Protein AF-A0A0N0N5K7-F1 (afdb_monomer_lite)

Sequence (66 aa):
MEAQTAWYATYQELADTSPAHGTAAHRRRLQELSRRIAGHPYWQTAAGTPAARMALKELARAKAQS

Structure (mmCIF, N/CA/C/O backbone):
data_AF-A0A0N0N5K7-F1
#
_entry.id   AF-A0A0N0N5K7-F1
#
loop_
_atom_site.group_PDB
_atom_site.id
_atom_site.type_symbol
_atom_site.label_atom_id
_atom_site.label_alt_id
_atom_site.label_comp_id
_atom_site.label_asym_id
_atom_site.label_entity_id
_atom_site.label_seq_id
_atom_site.pdbx_PDB_ins_code
_atom_site.Cartn_x
_atom_site.Cartn_y
_atom_site.Cartn_z
_atom_site.occupancy
_atom_site.B_iso_or_equiv
_atom_site.auth_seq_id
_atom_site.auth_comp_id
_atom_site.auth_asym_id
_atom_site.auth_atom_id
_atom_site.pdbx_PDB_model_num
ATOM 1 N N . MET A 1 1 ? -3.178 -6.808 2.159 1.00 77.38 1 MET A N 1
ATOM 2 C CA . MET A 1 1 ? -1.736 -6.697 2.484 1.00 77.38 1 MET A CA 1
ATOM 3 C C . MET A 1 1 ? -0.881 -6.860 1.228 1.00 77.38 1 MET A C 1
ATOM 5 O O . MET A 1 1 ? -0.116 -5.960 0.920 1.00 77.38 1 MET A O 1
ATOM 9 N N . GLU A 1 2 ? -1.101 -7.915 0.438 1.00 88.94 2 GLU A N 1
ATOM 10 C CA . GLU A 1 2 ? -0.345 -8.216 -0.795 1.00 88.94 2 GLU A CA 1
ATOM 11 C C . GLU A 1 2 ? -0.241 -7.058 -1.799 1.00 88.94 2 GLU A C 1
ATOM 13 O O . GLU A 1 2 ? 0.852 -6.753 -2.264 1.00 88.94 2 GLU A O 1
ATOM 18 N N . ALA A 1 3 ? -1.345 -6.360 -2.099 1.00 87.81 3 ALA A N 1
ATOM 19 C CA . ALA A 1 3 ? -1.322 -5.233 -3.037 1.00 87.81 3 ALA A CA 1
ATOM 20 C C . ALA A 1 3 ? -0.443 -4.066 -2.548 1.00 87.81 3 ALA A C 1
ATOM 22 O O . ALA A 1 3 ? 0.219 -3.426 -3.357 1.00 87.81 3 ALA A O 1
ATOM 23 N N . GLN A 1 4 ? -0.404 -3.819 -1.234 1.00 91.06 4 GLN A N 1
ATOM 24 C CA . GLN A 1 4 ? 0.430 -2.779 -0.628 1.00 91.06 4 GLN A CA 1
ATOM 25 C C . GLN A 1 4 ? 1.912 -3.174 -0.666 1.00 91.06 4 GLN A C 1
ATOM 27 O O . GLN A 1 4 ? 2.750 -2.362 -1.044 1.00 91.06 4 GLN A O 1
ATOM 32 N N . THR A 1 5 ? 2.235 -4.429 -0.338 1.00 93.69 5 THR A N 1
ATOM 33 C CA . THR A 1 5 ? 3.605 -4.957 -0.424 1.00 93.69 5 THR A CA 1
ATOM 34 C C . THR A 1 5 ? 4.122 -4.931 -1.862 1.00 93.69 5 THR A C 1
ATOM 36 O O . THR A 1 5 ? 5.221 -4.442 -2.111 1.00 93.69 5 THR A O 1
ATOM 39 N N . ALA A 1 6 ? 3.306 -5.373 -2.825 1.00 94.31 6 ALA A N 1
ATOM 40 C CA . ALA A 1 6 ? 3.643 -5.312 -4.245 1.00 94.31 6 ALA A CA 1
ATOM 41 C C . ALA A 1 6 ? 3.838 -3.868 -4.731 1.00 94.31 6 ALA A C 1
ATOM 43 O O . ALA A 1 6 ? 4.697 -3.618 -5.570 1.00 94.31 6 ALA A O 1
ATOM 44 N N . TRP A 1 7 ? 3.068 -2.913 -4.197 1.00 96.25 7 TRP A N 1
ATOM 45 C CA . TRP A 1 7 ? 3.221 -1.497 -4.529 1.00 96.25 7 TRP A CA 1
ATOM 46 C C . TRP A 1 7 ? 4.582 -0.961 -4.082 1.00 96.25 7 TRP A C 1
ATOM 48 O O . TRP A 1 7 ? 5.262 -0.318 -4.878 1.00 96.25 7 TRP A O 1
ATOM 58 N N . TYR A 1 8 ? 5.019 -1.279 -2.857 1.00 95.50 8 TYR A N 1
ATOM 59 C CA . TYR A 1 8 ? 6.344 -0.882 -2.369 1.00 95.50 8 TYR A CA 1
ATOM 60 C C . TYR A 1 8 ? 7.479 -1.515 -3.176 1.00 95.50 8 TYR A C 1
ATOM 62 O O . TYR A 1 8 ? 8.396 -0.798 -3.568 1.00 95.50 8 TYR A O 1
ATOM 70 N N . ALA A 1 9 ? 7.386 -2.811 -3.484 1.00 95.44 9 ALA A N 1
ATOM 71 C CA . ALA A 1 9 ? 8.384 -3.496 -4.305 1.00 95.44 9 ALA A CA 1
ATOM 72 C C . ALA A 1 9 ? 8.497 -2.860 -5.703 1.00 95.44 9 ALA A C 1
ATOM 74 O O . ALA A 1 9 ? 9.582 -2.470 -6.121 1.00 95.44 9 ALA A O 1
ATOM 75 N N . THR A 1 10 ? 7.370 -2.641 -6.394 1.00 94.81 10 THR A N 1
ATOM 76 C CA . THR A 1 10 ? 7.372 -1.994 -7.719 1.00 94.81 10 THR A CA 1
ATOM 77 C C . THR A 1 10 ? 7.858 -0.542 -7.659 1.00 94.81 10 THR A C 1
ATOM 79 O O . THR A 1 10 ? 8.471 -0.064 -8.613 1.00 94.81 10 THR A O 1
ATOM 82 N N . TYR A 1 11 ? 7.591 0.183 -6.569 1.00 94.12 11 TYR A N 1
ATOM 83 C CA . TYR A 1 11 ? 8.112 1.538 -6.387 1.00 94.12 11 TYR A CA 1
ATOM 84 C C . TYR A 1 11 ? 9.637 1.546 -6.219 1.00 94.12 11 TYR A C 1
ATOM 86 O O . TYR A 1 11 ? 10.296 2.391 -6.817 1.00 94.12 11 TYR A O 1
ATOM 94 N N . GLN A 1 12 ? 10.195 0.604 -5.453 1.00 94.25 12 GLN A N 1
ATOM 95 C CA . GLN A 1 12 ? 11.647 0.452 -5.305 1.00 94.25 12 GLN A CA 1
ATOM 96 C C . GLN A 1 12 ? 12.305 0.088 -6.636 1.00 94.25 12 GLN A C 1
ATOM 98 O O . GLN A 1 12 ? 13.201 0.797 -7.078 1.00 94.25 12 GLN A O 1
ATOM 103 N N . GLU A 1 13 ? 11.774 -0.911 -7.345 1.00 93.06 13 GLU A N 1
ATOM 104 C CA . GLU A 1 13 ? 12.243 -1.266 -8.690 1.00 93.06 13 GLU A CA 1
ATOM 105 C C . GLU A 1 13 ? 12.225 -0.060 -9.641 1.00 93.06 13 GLU A C 1
ATOM 107 O O . GLU A 1 13 ? 13.165 0.150 -10.404 1.00 93.06 13 GLU A O 1
ATOM 112 N N . LEU A 1 14 ? 11.171 0.765 -9.588 1.00 92.62 14 LEU A N 1
ATOM 113 C CA . LEU A 1 14 ? 11.087 1.991 -10.379 1.00 92.62 14 LEU A CA 1
ATOM 114 C C . LEU A 1 14 ? 12.152 3.019 -9.978 1.00 92.62 14 LEU A C 1
ATOM 116 O O . LEU A 1 14 ? 12.699 3.676 -10.861 1.00 92.62 14 LEU A O 1
ATOM 120 N N . ALA A 1 15 ? 12.406 3.194 -8.680 1.00 91.56 15 ALA A N 1
ATOM 121 C CA . ALA A 1 15 ? 13.405 4.132 -8.174 1.00 91.56 15 ALA A CA 1
ATOM 122 C C . ALA A 1 15 ? 14.831 3.718 -8.571 1.00 91.56 15 ALA A C 1
ATOM 124 O O . ALA A 1 15 ? 15.647 4.582 -8.887 1.00 91.56 15 ALA A O 1
ATOM 125 N N . ASP A 1 16 ? 15.086 2.412 -8.627 1.00 91.06 16 ASP A N 1
ATOM 126 C CA . ASP A 1 16 ? 16.382 1.838 -9.000 1.00 91.06 16 ASP A CA 1
ATOM 127 C C . ASP A 1 16 ? 16.563 1.721 -10.528 1.00 91.06 16 ASP A C 1
ATOM 129 O O . ASP A 1 16 ? 17.679 1.572 -11.032 1.00 91.06 16 ASP A O 1
ATOM 133 N N . THR A 1 17 ? 15.474 1.816 -11.301 1.00 87.62 17 THR A N 1
ATOM 134 C CA . THR A 1 17 ? 15.517 1.734 -12.765 1.00 87.62 17 THR A CA 1
ATOM 135 C C . THR A 1 17 ? 16.047 3.029 -13.376 1.00 87.62 17 THR A C 1
ATOM 137 O O . THR A 1 17 ? 15.414 4.085 -13.314 1.00 87.62 17 THR A O 1
ATOM 140 N N . SER A 1 18 ? 17.178 2.933 -14.081 1.00 76.06 18 SER A N 1
ATOM 141 C CA . SER A 1 18 ? 17.709 4.048 -14.870 1.00 76.06 18 SER A CA 1
ATOM 142 C C . SER A 1 18 ? 16.698 4.510 -15.940 1.00 76.06 18 SER A C 1
ATOM 144 O O . SER A 1 18 ? 16.147 3.666 -16.657 1.00 76.06 18 SER A O 1
ATOM 146 N N . PRO A 1 19 ? 16.487 5.831 -16.132 1.00 70.62 19 PRO A N 1
ATOM 147 C CA . PRO A 1 19 ? 15.530 6.376 -17.103 1.00 70.62 19 PRO A CA 1
ATOM 148 C C . PRO A 1 19 ? 15.704 5.850 -18.535 1.00 70.62 19 PRO A C 1
ATOM 150 O O . PRO A 1 19 ? 14.730 5.792 -19.286 1.00 70.62 19 PRO A O 1
ATOM 153 N N . ALA A 1 20 ? 16.923 5.433 -18.895 1.00 75.75 20 ALA A N 1
ATOM 154 C CA . ALA A 1 20 ? 17.267 4.881 -20.204 1.00 75.75 20 ALA A CA 1
ATOM 155 C C . ALA A 1 20 ? 16.622 3.511 -20.499 1.00 75.75 20 ALA A C 1
ATOM 157 O O . ALA A 1 20 ? 16.446 3.167 -21.663 1.00 75.75 20 ALA A O 1
ATOM 158 N N . HIS A 1 21 ? 16.233 2.747 -19.471 1.00 71.75 21 HIS A N 1
ATOM 159 C CA . HIS A 1 21 ? 15.670 1.397 -19.627 1.00 71.75 21 HIS A CA 1
ATOM 160 C C . HIS A 1 21 ? 14.135 1.375 -19.742 1.00 71.75 21 HIS A C 1
ATOM 162 O O . HIS A 1 21 ? 13.544 0.316 -19.937 1.00 71.75 21 HIS A O 1
ATOM 168 N N . GLY A 1 22 ? 13.483 2.543 -19.682 1.00 76.12 22 GLY A N 1
ATOM 169 C CA . GLY A 1 22 ? 12.038 2.680 -19.858 1.00 76.12 22 GLY A CA 1
ATOM 170 C C . GLY A 1 22 ? 11.231 2.281 -18.617 1.00 76.12 22 GLY A C 1
ATOM 171 O O . GLY A 1 22 ? 11.175 1.133 -18.200 1.00 76.12 22 GLY A O 1
ATOM 172 N N . THR A 1 23 ? 10.502 3.238 -18.044 1.00 88.81 23 THR A N 1
ATOM 173 C CA . THR A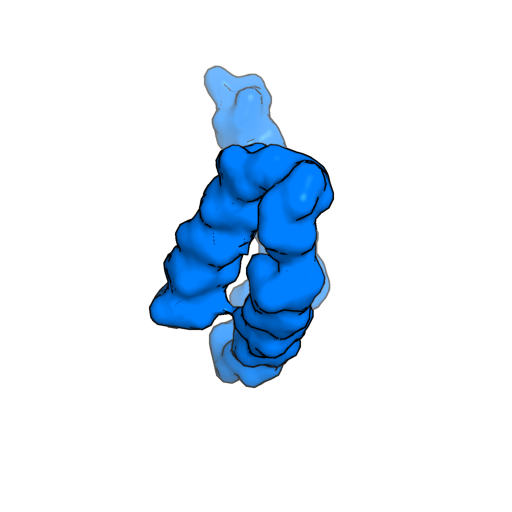 1 23 ? 9.770 3.066 -16.771 1.00 88.81 23 THR A CA 1
ATOM 174 C C . THR A 1 23 ? 8.262 2.838 -16.940 1.00 88.81 23 THR A C 1
ATOM 176 O O . THR A 1 23 ? 7.505 2.788 -15.967 1.00 88.81 23 THR A O 1
ATOM 179 N N . ALA A 1 24 ? 7.786 2.695 -18.182 1.00 91.69 24 ALA A N 1
ATOM 180 C CA . ALA A 1 24 ? 6.358 2.632 -18.499 1.00 91.69 24 ALA A CA 1
ATOM 181 C C . ALA A 1 24 ? 5.651 1.410 -17.882 1.00 91.69 24 ALA A C 1
ATOM 183 O O . ALA A 1 24 ? 4.510 1.521 -17.431 1.00 91.69 24 ALA A O 1
ATOM 184 N N . ALA A 1 25 ? 6.315 0.250 -17.829 1.00 90.88 25 ALA A N 1
ATOM 185 C CA . ALA A 1 25 ? 5.757 -0.958 -17.219 1.00 90.88 25 ALA A CA 1
ATOM 186 C C . ALA A 1 25 ? 5.544 -0.788 -15.704 1.00 90.88 25 ALA A C 1
ATOM 188 O O . ALA A 1 25 ? 4.436 -1.030 -15.220 1.00 90.88 25 ALA A O 1
ATOM 189 N N . HIS A 1 26 ? 6.546 -0.272 -14.985 1.00 92.69 26 HIS A N 1
ATOM 190 C CA . HIS A 1 26 ? 6.443 0.009 -13.550 1.00 92.69 26 HIS A CA 1
ATOM 191 C C . HIS A 1 26 ? 5.355 1.041 -13.246 1.00 92.69 26 HIS A C 1
ATOM 193 O O . HIS A 1 26 ? 4.531 0.825 -12.360 1.00 92.69 26 HIS A O 1
ATOM 199 N N . ARG A 1 27 ? 5.273 2.128 -14.027 1.00 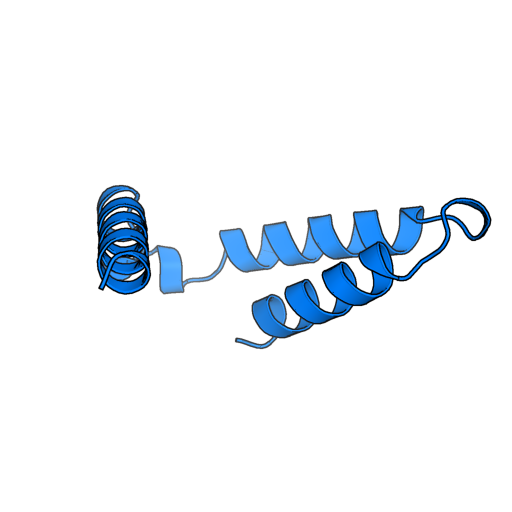92.25 27 ARG A N 1
ATOM 200 C CA . ARG A 1 27 ? 4.225 3.149 -13.856 1.00 92.25 27 ARG A CA 1
ATOM 201 C C . ARG A 1 27 ? 2.817 2.584 -14.059 1.00 92.25 27 ARG A C 1
ATOM 203 O O . ARG A 1 27 ? 1.934 2.870 -13.254 1.00 92.25 27 ARG A O 1
ATOM 210 N N . ARG A 1 28 ? 2.602 1.752 -15.087 1.00 95.62 28 ARG A N 1
ATOM 211 C CA . ARG A 1 28 ? 1.310 1.069 -15.305 1.00 95.62 28 ARG A CA 1
ATOM 212 C C . ARG A 1 28 ? 0.966 0.135 -14.149 1.00 95.62 28 ARG A C 1
ATOM 214 O O . ARG A 1 28 ? -0.167 0.140 -13.673 1.00 95.62 28 ARG A O 1
ATOM 221 N N . ARG A 1 29 ? 1.947 -0.627 -13.660 1.00 94.94 29 ARG A N 1
ATOM 222 C CA . ARG A 1 2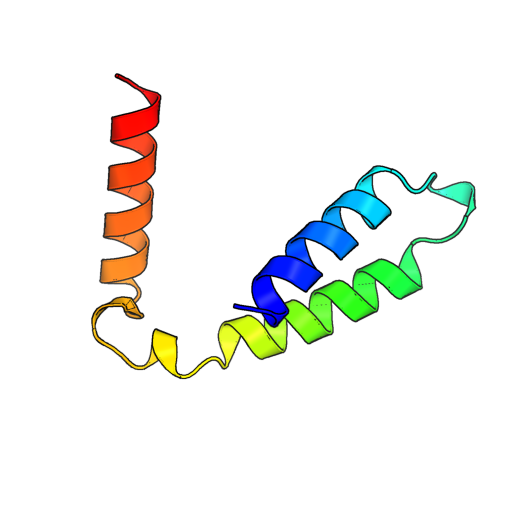9 ? 1.749 -1.532 -12.525 1.00 94.94 29 ARG A CA 1
ATOM 223 C C . ARG A 1 29 ? 1.432 -0.778 -11.232 1.00 94.94 29 ARG A C 1
ATOM 225 O O . ARG A 1 29 ? 0.512 -1.180 -10.525 1.00 94.94 29 ARG A O 1
ATOM 232 N N . LEU A 1 30 ? 2.101 0.345 -10.968 1.00 95.88 30 LEU A N 1
ATOM 233 C CA . LEU A 1 30 ? 1.780 1.223 -9.840 1.00 95.88 30 LEU A CA 1
ATOM 234 C C . LEU A 1 30 ? 0.353 1.770 -9.924 1.00 95.88 30 LEU A C 1
ATOM 236 O O . LEU A 1 30 ? -0.338 1.773 -8.912 1.00 95.88 30 LEU A O 1
ATOM 240 N N . GLN A 1 31 ? -0.120 2.188 -11.102 1.00 96.75 31 GLN A N 1
ATOM 241 C CA . GLN A 1 31 ? -1.500 2.668 -11.259 1.00 96.75 31 GLN A CA 1
ATOM 242 C C . GLN A 1 31 ? -2.532 1.579 -10.939 1.00 96.75 31 GLN A C 1
ATOM 244 O O . GLN A 1 31 ? -3.468 1.829 -10.178 1.00 96.75 31 GLN A O 1
ATOM 249 N N . GLU A 1 32 ? -2.346 0.362 -11.455 1.00 96.88 32 GLU A N 1
ATOM 250 C CA . GLU A 1 32 ? -3.258 -0.752 -11.166 1.00 96.88 32 GLU A CA 1
ATOM 251 C C . GL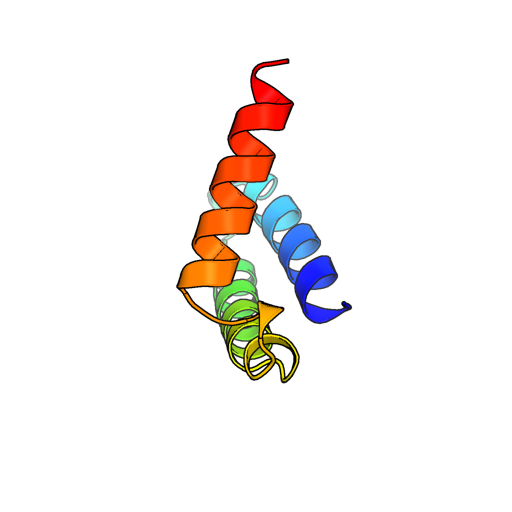U A 1 32 ? -3.238 -1.135 -9.678 1.00 96.88 32 GLU A C 1
ATOM 253 O O . GLU A 1 32 ? -4.293 -1.322 -9.067 1.00 96.88 32 GLU A O 1
ATOM 258 N N . LEU A 1 33 ? -2.055 -1.193 -9.058 1.00 96.06 33 LEU A N 1
ATOM 259 C CA . LEU A 1 33 ? -1.932 -1.468 -7.626 1.00 96.06 33 LEU A CA 1
ATOM 260 C C . LEU A 1 33 ? -2.570 -0.360 -6.779 1.00 96.06 33 LEU A C 1
ATOM 262 O O . LEU A 1 33 ? -3.318 -0.669 -5.854 1.00 96.06 33 LEU A O 1
ATOM 266 N N . SER A 1 34 ? -2.364 0.914 -7.128 1.00 94.06 34 SER A N 1
ATOM 267 C CA . SER A 1 34 ? -3.021 2.052 -6.471 1.00 94.06 34 SER A CA 1
ATOM 268 C C . SER A 1 34 ? -4.545 1.944 -6.541 1.00 94.06 34 SER A C 1
ATOM 270 O O . SER A 1 34 ? -5.221 2.184 -5.541 1.00 94.06 34 SER A O 1
ATOM 272 N N . ARG A 1 35 ? -5.099 1.526 -7.686 1.00 95.50 35 ARG A N 1
ATOM 273 C CA . ARG A 1 35 ? -6.547 1.330 -7.854 1.00 95.50 35 ARG A CA 1
ATOM 274 C C . ARG A 1 35 ? -7.078 0.202 -6.962 1.00 95.50 35 ARG A C 1
ATOM 276 O O . ARG A 1 35 ? -8.111 0.371 -6.316 1.00 95.50 35 ARG A O 1
ATOM 283 N N . ARG A 1 36 ? -6.352 -0.918 -6.864 1.00 94.44 36 ARG A N 1
ATOM 284 C CA . ARG A 1 36 ? -6.696 -2.037 -5.962 1.00 94.44 36 ARG A CA 1
ATOM 285 C C . ARG A 1 36 ? -6.620 -1.645 -4.494 1.00 94.44 36 ARG A C 1
ATOM 287 O O . ARG A 1 36 ? -7.510 -1.995 -3.726 1.00 94.44 36 ARG A O 1
ATOM 294 N N . ILE A 1 37 ? -5.575 -0.911 -4.110 1.00 91.75 37 ILE A N 1
ATOM 295 C CA . ILE A 1 37 ? -5.423 -0.401 -2.748 1.00 91.75 37 ILE A CA 1
ATOM 296 C C . ILE A 1 37 ? -6.590 0.529 -2.437 1.00 91.75 37 ILE A C 1
ATOM 298 O O . ILE A 1 37 ? -7.260 0.302 -1.441 1.00 91.75 37 ILE A O 1
ATOM 302 N N . ALA A 1 38 ? -6.894 1.510 -3.291 1.00 89.81 38 ALA A N 1
ATOM 303 C CA . ALA A 1 38 ? -7.988 2.456 -3.067 1.00 89.81 38 ALA A CA 1
ATOM 304 C C . ALA A 1 38 ? -9.370 1.780 -2.963 1.00 89.81 38 ALA A C 1
ATOM 306 O O . ALA A 1 38 ? -10.205 2.236 -2.185 1.00 89.81 38 ALA A O 1
ATOM 307 N N . GLY A 1 39 ? -9.597 0.683 -3.694 1.00 90.25 39 GLY A N 1
ATOM 308 C CA . GLY A 1 39 ? -10.835 -0.104 -3.640 1.00 90.25 39 GLY A CA 1
ATOM 309 C C . GLY A 1 39 ? -10.921 -1.126 -2.498 1.00 90.25 39 GLY A C 1
ATOM 310 O O . GLY A 1 39 ? -11.905 -1.857 -2.415 1.00 90.25 39 GLY A O 1
ATOM 311 N N . HIS A 1 40 ? -9.910 -1.227 -1.631 1.00 89.81 40 HIS A N 1
ATOM 312 C CA . HIS A 1 40 ? -9.862 -2.272 -0.609 1.00 89.81 40 HIS A CA 1
ATOM 313 C C . HIS A 1 40 ? -10.974 -2.105 0.459 1.00 89.81 40 HIS A C 1
ATOM 315 O O . HIS A 1 40 ? -11.132 -1.003 0.991 1.00 89.81 40 HIS A O 1
ATOM 321 N N . PRO A 1 41 ? -11.687 -3.180 0.868 1.00 89.69 41 PRO A N 1
ATOM 322 C CA . PRO A 1 41 ? -12.793 -3.113 1.839 1.00 89.69 41 PRO A CA 1
ATOM 323 C C . PRO A 1 41 ? -12.434 -2.499 3.196 1.00 89.69 41 PRO A C 1
ATOM 325 O O . PRO A 1 41 ? -13.282 -1.901 3.847 1.00 89.69 41 PRO A O 1
ATOM 328 N N . TYR A 1 42 ? -11.163 -2.581 3.602 1.00 85.88 42 TYR A N 1
ATOM 329 C CA . TYR A 1 42 ? -10.636 -1.874 4.780 1.00 85.88 42 TYR A CA 1
ATOM 330 C C . TYR A 1 42 ? -11.046 -0.393 4.814 1.00 85.88 42 TYR A C 1
ATOM 332 O O . TYR A 1 42 ? -11.372 0.128 5.879 1.00 85.88 42 TYR A O 1
ATOM 340 N N . TRP A 1 43 ? -11.096 0.276 3.656 1.00 85.69 43 TRP A N 1
ATOM 341 C CA . TRP A 1 43 ? -11.460 1.691 3.583 1.00 85.69 43 TRP A CA 1
ATOM 342 C C . TRP A 1 43 ? -12.940 1.975 3.859 1.00 85.69 43 TRP A C 1
ATOM 344 O O . TRP A 1 43 ? -13.288 3.118 4.132 1.00 85.69 43 TRP A O 1
ATOM 354 N N . GLN A 1 44 ? -13.797 0.956 3.814 1.00 87.00 44 GLN A N 1
ATOM 355 C CA . GLN A 1 44 ? -15.222 1.070 4.140 1.00 87.00 44 GLN A CA 1
ATOM 356 C C . GLN A 1 44 ? -15.480 0.955 5.653 1.00 87.00 44 GLN A C 1
ATOM 358 O O . GLN A 1 44 ? -16.602 1.140 6.111 1.00 87.00 44 GLN A O 1
ATOM 363 N N . THR A 1 45 ? -14.445 0.659 6.443 1.00 89.06 45 THR A N 1
ATOM 364 C CA . THR A 1 45 ? -14.515 0.620 7.909 1.00 89.06 45 THR A CA 1
ATOM 365 C C . THR A 1 45 ? -14.268 2.006 8.515 1.00 89.06 45 THR A C 1
ATOM 367 O O . THR A 1 45 ? -13.799 2.922 7.837 1.00 89.06 45 THR A O 1
ATOM 370 N N . ALA A 1 46 ? -14.506 2.168 9.821 1.00 86.50 46 ALA A N 1
ATOM 371 C CA . ALA A 1 46 ? -14.230 3.419 10.538 1.00 86.50 46 ALA A CA 1
ATOM 372 C C . ALA A 1 46 ? -12.765 3.889 10.397 1.00 86.50 46 ALA A C 1
ATOM 374 O O . ALA A 1 46 ? -12.502 5.090 10.309 1.00 86.50 46 ALA A O 1
ATOM 375 N N . ALA A 1 47 ? -11.821 2.946 10.288 1.00 83.88 47 ALA A N 1
ATOM 376 C CA . ALA A 1 47 ? -10.402 3.228 10.072 1.00 83.88 47 ALA A CA 1
ATOM 377 C C . ALA A 1 47 ? -10.100 3.804 8.675 1.00 83.88 47 ALA A C 1
ATOM 379 O O . ALA A 1 47 ? -9.009 4.319 8.427 1.00 83.88 47 ALA A O 1
ATOM 380 N N . GLY A 1 48 ? -11.055 3.707 7.750 1.00 84.56 48 GLY A N 1
ATOM 381 C CA . GLY A 1 48 ? -10.877 4.077 6.360 1.00 84.56 48 GLY A CA 1
ATOM 382 C C . GLY A 1 48 ? -11.298 5.489 5.972 1.00 84.56 48 GLY A C 1
ATOM 383 O O . GLY A 1 48 ? -10.982 5.937 4.865 1.00 84.56 48 GLY A O 1
ATOM 384 N N . THR A 1 49 ? -11.976 6.187 6.881 1.00 88.81 49 THR A N 1
ATOM 385 C CA . THR A 1 49 ? -12.520 7.531 6.665 1.00 88.81 49 THR A CA 1
ATOM 386 C C . THR A 1 49 ? -11.416 8.578 6.446 1.00 88.81 49 THR A C 1
ATOM 388 O O . THR A 1 49 ?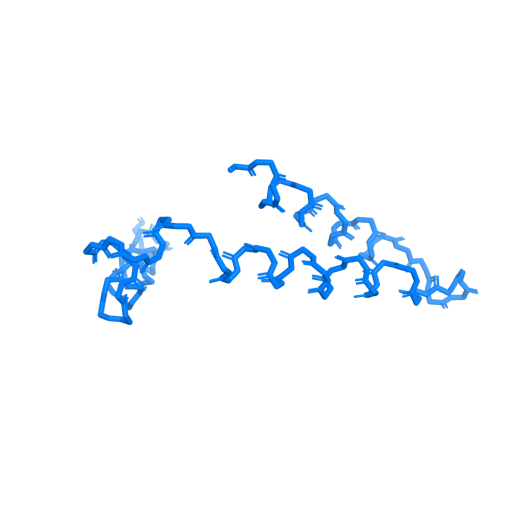 -10.293 8.410 6.934 1.00 88.81 49 THR A O 1
ATOM 391 N N . PRO A 1 50 ? -11.699 9.705 5.761 1.00 87.81 50 PRO A N 1
ATOM 392 C CA . PRO A 1 50 ? -10.738 10.804 5.632 1.00 87.81 50 PRO A CA 1
ATOM 393 C C . PRO A 1 50 ? -10.212 11.308 6.985 1.00 87.81 50 PRO A C 1
ATOM 395 O O . PRO A 1 50 ? -9.019 11.575 7.116 1.00 87.81 50 PRO A O 1
ATOM 398 N N . ALA A 1 51 ? -11.078 11.367 8.002 1.00 88.62 51 ALA A N 1
ATOM 399 C CA . ALA A 1 51 ? -10.705 11.751 9.361 1.00 88.62 51 ALA A CA 1
ATOM 400 C C . ALA A 1 51 ? -9.739 10.741 10.003 1.00 88.62 51 ALA A C 1
ATOM 402 O O . ALA A 1 51 ? -8.710 11.143 10.542 1.00 88.62 51 ALA A O 1
ATOM 403 N N . ALA A 1 52 ? -10.003 9.436 9.876 1.00 88.44 52 ALA A N 1
ATOM 404 C CA . ALA A 1 52 ? -9.097 8.397 10.370 1.00 88.44 52 ALA A CA 1
ATOM 405 C C . ALA A 1 52 ? -7.732 8.431 9.660 1.00 88.44 52 ALA A C 1
ATOM 407 O O . ALA A 1 52 ? -6.691 8.289 10.302 1.00 88.44 52 ALA A O 1
ATOM 408 N N . ARG A 1 53 ? -7.714 8.703 8.347 1.00 86.88 53 ARG A N 1
ATOM 409 C CA . ARG A 1 53 ? -6.467 8.900 7.588 1.00 86.88 53 ARG A CA 1
ATOM 410 C C . ARG A 1 53 ? -5.681 10.112 8.086 1.00 86.88 53 ARG A C 1
ATOM 412 O O . ARG A 1 53 ? -4.460 10.031 8.200 1.00 86.88 53 ARG A O 1
ATOM 419 N N . MET A 1 54 ? -6.360 11.221 8.383 1.00 92.62 54 MET A N 1
ATOM 420 C CA . MET A 1 54 ? -5.722 12.410 8.954 1.00 92.62 54 MET A CA 1
ATOM 421 C C . MET A 1 54 ? -5.150 12.132 10.343 1.00 92.62 54 MET A C 1
ATOM 423 O O . MET A 1 54 ? -3.975 12.410 10.566 1.00 92.62 54 MET A O 1
ATOM 427 N N . ALA A 1 55 ? -5.924 11.503 11.228 1.00 92.12 55 ALA A N 1
ATOM 428 C CA . ALA A 1 55 ? -5.458 11.117 12.559 1.00 92.12 55 ALA A CA 1
ATOM 429 C C . ALA A 1 55 ? -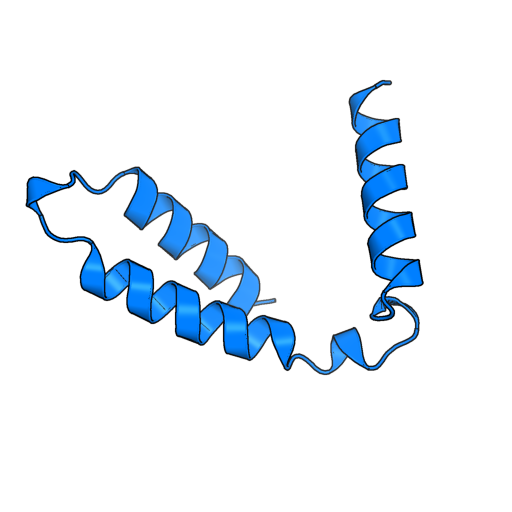4.208 10.221 12.494 1.00 92.12 55 ALA A C 1
ATOM 431 O O . ALA A 1 55 ? -3.246 10.444 13.227 1.00 92.12 55 ALA A O 1
ATOM 432 N N . LEU A 1 56 ? -4.172 9.260 11.561 1.00 89.88 56 LEU A N 1
ATOM 433 C CA . LEU A 1 56 ? -3.004 8.402 11.352 1.00 89.88 56 LEU A CA 1
ATOM 434 C C . LEU A 1 56 ? -1.763 9.194 10.900 1.00 89.88 56 LEU A C 1
ATOM 436 O O . LEU A 1 56 ? -0.660 8.927 11.376 1.00 89.88 56 LEU A O 1
ATOM 440 N N . LYS A 1 57 ? -1.928 10.175 10.001 1.00 88.94 57 LYS A N 1
ATOM 441 C CA . LYS A 1 57 ? -0.824 11.044 9.556 1.00 88.94 57 LYS A CA 1
ATOM 442 C C . LYS A 1 57 ? -0.275 11.888 10.706 1.00 88.94 57 LYS A C 1
ATOM 444 O O . LYS A 1 57 ? 0.943 11.977 10.838 1.00 88.94 57 LYS A O 1
ATOM 449 N N . GLU A 1 58 ? -1.140 12.467 11.536 1.00 94.31 58 GLU A N 1
ATOM 450 C CA . GLU A 1 58 ? -0.714 13.265 12.694 1.00 94.31 58 GLU A CA 1
ATOM 451 C C . GLU A 1 58 ? 0.018 12.414 13.742 1.00 94.31 58 GLU A C 1
ATOM 453 O O . GLU A 1 58 ? 1.085 12.805 14.212 1.00 94.31 58 GLU A O 1
ATOM 458 N N . LEU A 1 59 ? -0.466 11.199 14.026 1.00 93.88 59 LEU A N 1
ATOM 459 C CA . LEU A 1 59 ? 0.229 10.240 14.897 1.00 93.88 59 LEU A CA 1
ATOM 460 C C . LEU A 1 59 ? 1.630 9.889 14.374 1.00 93.88 59 LEU A C 1
ATOM 462 O O . LEU A 1 59 ? 2.595 9.874 15.140 1.00 93.88 59 LEU A O 1
ATOM 466 N N . ALA A 1 60 ? 1.763 9.631 13.068 1.00 91.62 60 ALA A N 1
ATOM 467 C CA . ALA A 1 60 ? 3.058 9.341 12.454 1.00 91.62 60 ALA A CA 1
ATOM 468 C C . ALA A 1 60 ? 4.019 10.539 12.541 1.00 91.62 60 ALA A C 1
ATOM 470 O O . ALA A 1 60 ? 5.199 10.353 12.839 1.00 91.62 60 ALA A O 1
ATOM 471 N N . ARG A 1 61 ? 3.518 11.768 12.338 1.00 90.81 61 ARG A N 1
ATOM 472 C CA . ARG A 1 61 ? 4.316 12.991 12.515 1.00 90.81 61 ARG A CA 1
ATOM 473 C C . ARG A 1 61 ? 4.769 13.169 13.959 1.00 90.81 61 ARG A C 1
ATOM 475 O O . ARG A 1 61 ? 5.927 13.512 14.168 1.00 90.81 61 ARG A O 1
ATOM 482 N N . ALA A 1 62 ? 3.890 12.959 14.938 1.00 94.06 62 ALA A N 1
ATOM 483 C CA . ALA A 1 62 ? 4.238 13.077 16.354 1.00 94.06 62 ALA A CA 1
ATOM 484 C C . ALA A 1 62 ? 5.356 12.090 16.730 1.00 94.06 62 ALA A C 1
ATOM 486 O O . ALA A 1 62 ? 6.350 12.489 17.329 1.00 94.06 62 ALA A O 1
ATOM 487 N N . LYS A 1 63 ? 5.248 10.833 16.274 1.00 93.06 63 LYS A N 1
ATOM 488 C CA . LYS A 1 63 ? 6.259 9.788 16.504 1.00 93.06 63 LYS A CA 1
ATOM 489 C C . LYS A 1 63 ? 7.616 10.096 15.858 1.00 93.06 63 LYS A C 1
ATOM 491 O O . LYS A 1 63 ? 8.633 9.673 16.381 1.00 93.06 63 LYS A O 1
ATOM 496 N N . ALA A 1 64 ? 7.644 10.794 14.722 1.00 86.56 64 ALA A N 1
ATOM 497 C CA . ALA A 1 64 ? 8.892 11.181 14.058 1.00 86.56 64 ALA A CA 1
ATOM 498 C C . ALA A 1 64 ? 9.610 12.369 14.732 1.00 86.56 64 ALA A C 1
ATOM 500 O O . ALA A 1 64 ? 10.763 12.636 14.412 1.00 86.56 64 ALA A O 1
ATOM 501 N N . GLN A 1 65 ? 8.921 13.100 15.615 1.00 81.81 65 GLN A N 1
ATOM 502 C CA . GLN A 1 65 ? 9.437 14.270 16.340 1.00 81.81 65 GLN A CA 1
ATOM 503 C C . GLN A 1 65 ? 9.841 13.949 17.791 1.00 81.81 65 GLN A C 1
ATOM 505 O O . GLN A 1 65 ? 10.236 14.860 18.516 1.00 81.81 65 GLN A O 1
ATOM 510 N N . SER A 1 66 ? 9.698 12.687 18.218 1.00 64.12 66 SER A N 1
ATOM 511 C CA . SER A 1 66 ? 10.099 12.180 19.544 1.00 64.12 66 SER A CA 1
ATOM 512 C C . SER A 1 66 ? 11.436 11.458 19.454 1.00 64.12 66 SER A C 1
ATOM 514 O O . SER A 1 66 ? 12.209 11.562 20.428 1.00 64.12 66 SER A O 1
#

Secondary structure (DSSP, 8-state):
-HHHHHHHHHHHHHHHS-GGG--HHHHHHHHHHHHHHHT-GGGGSGGGSHHHHHHHHHHHHHHHT-

pLDDT: mean 89.31, std 6.66, range [64.12, 96.88]

Radius of gyration: 15.21 Å; chains: 1; bounding box: 33×22×40 Å

Foldseek 3Di:
DVLVVVLVVLVVVLVPDDVVVPSVVSVVSNVVSVVCVLPDCVLVDPCNDPVNVVVVVVVVVVVVVD